Protein AF-A0A7Y2YQD6-F1 (afdb_monomer_lite)

pLDDT: mean 82.51, std 12.45, range [31.7, 95.12]

Structure (mmCIF, N/CA/C/O backbone):
data_AF-A0A7Y2YQD6-F1
#
_entry.id   AF-A0A7Y2YQD6-F1
#
loop_
_atom_site.group_PDB
_atom_site.id
_atom_site.type_symbol
_atom_site.label_atom_id
_atom_site.label_alt_id
_atom_site.label_comp_id
_atom_site.label_asym_id
_atom_site.label_entity_id
_atom_site.label_seq_id
_atom_site.pdbx_PDB_ins_code
_atom_site.Cartn_x
_atom_site.Cartn_y
_atom_site.Cartn_z
_atom_site.occupancy
_atom_site.B_iso_or_equiv
_atom_site.auth_seq_id
_atom_site.auth_comp_id
_atom_site.auth_asym_id
_atom_site.auth_atom_id
_atom_site.pdbx_PDB_model_num
ATOM 1 N N . MET A 1 1 ? -18.599 -18.602 17.089 1.00 35.22 1 MET A N 1
ATOM 2 C CA . MET A 1 1 ? -19.089 -18.409 15.707 1.00 35.22 1 MET A CA 1
ATOM 3 C C . MET A 1 1 ? -18.101 -17.512 14.979 1.00 35.22 1 MET A C 1
ATOM 5 O O . MET A 1 1 ? -18.067 -16.315 15.233 1.00 35.22 1 MET A O 1
ATOM 9 N N . SER A 1 2 ? -17.196 -18.098 14.196 1.00 31.70 2 SER A N 1
ATOM 10 C CA . SER A 1 2 ? -16.178 -17.368 13.439 1.00 31.70 2 SER A CA 1
ATOM 11 C C . SER A 1 2 ? -16.863 -16.565 12.336 1.00 31.70 2 SER A C 1
ATOM 13 O O . SER A 1 2 ? -17.343 -17.120 11.352 1.00 31.70 2 SER A O 1
ATOM 15 N N . SER A 1 3 ? -16.941 -15.246 12.506 1.00 37.91 3 SER A N 1
ATOM 16 C CA . SER A 1 3 ? -17.344 -14.337 11.440 1.00 37.91 3 SER A CA 1
ATOM 17 C C . SER A 1 3 ? -16.271 -14.374 10.352 1.00 37.91 3 SER A C 1
ATOM 19 O O . SER A 1 3 ? -15.302 -13.618 10.373 1.00 37.91 3 SER A O 1
ATOM 21 N N . GLN A 1 4 ? -16.416 -15.304 9.407 1.00 49.41 4 GLN A N 1
ATOM 22 C CA . GLN A 1 4 ? -15.681 -15.279 8.151 1.00 49.41 4 GLN A CA 1
ATOM 23 C C . GLN A 1 4 ? -15.949 -13.911 7.528 1.00 49.41 4 GLN A C 1
ATOM 25 O O . GLN A 1 4 ? -17.069 -13.608 7.111 1.00 49.41 4 GLN A O 1
ATOM 30 N N . SER A 1 5 ? -14.943 -13.034 7.553 1.00 57.31 5 SER A N 1
ATOM 31 C CA . SER A 1 5 ? -15.023 -11.794 6.804 1.00 57.31 5 SER A CA 1
ATOM 32 C C . SER A 1 5 ? -15.232 -12.204 5.354 1.00 57.31 5 SER A C 1
ATOM 34 O O . SER A 1 5 ? -14.427 -12.940 4.789 1.00 57.31 5 SER A O 1
ATOM 36 N N . GLN A 1 6 ? -16.371 -11.811 4.790 1.00 63.56 6 GLN A N 1
ATOM 37 C CA . GLN A 1 6 ? -16.682 -11.991 3.379 1.00 63.56 6 GLN A CA 1
ATOM 38 C C . GLN A 1 6 ? -15.546 -11.341 2.583 1.00 63.56 6 GLN A C 1
ATOM 40 O O . GLN A 1 6 ? -15.498 -10.116 2.439 1.00 63.56 6 GLN A O 1
ATOM 45 N N . ARG A 1 7 ? -14.561 -12.149 2.175 1.00 68.12 7 ARG A N 1
ATOM 46 C CA . ARG A 1 7 ? -13.445 -11.699 1.350 1.00 68.12 7 ARG A CA 1
ATOM 47 C C . ARG A 1 7 ? -14.038 -11.308 0.011 1.00 68.12 7 ARG A C 1
ATOM 49 O O . ARG A 1 7 ? -14.669 -12.122 -0.658 1.00 68.12 7 ARG A O 1
ATOM 56 N N . ILE A 1 8 ? -13.865 -10.047 -0.360 1.00 82.50 8 ILE A N 1
ATOM 57 C CA . ILE A 1 8 ? -14.345 -9.552 -1.643 1.00 82.50 8 ILE A CA 1
ATOM 58 C C . ILE A 1 8 ? -13.290 -9.943 -2.666 1.00 82.50 8 ILE A C 1
ATOM 60 O O . ILE A 1 8 ? -12.329 -9.210 -2.876 1.00 82.50 8 ILE A O 1
ATOM 64 N N . PHE A 1 9 ? -13.472 -11.112 -3.280 1.00 86.75 9 PHE A N 1
ATOM 65 C CA . PHE A 1 9 ? -12.522 -11.673 -4.240 1.00 86.75 9 PHE A CA 1
ATOM 66 C C . PHE A 1 9 ? -12.134 -10.667 -5.334 1.00 86.75 9 PHE A C 1
ATOM 68 O O . PHE A 1 9 ? -10.954 -10.498 -5.623 1.00 86.75 9 PHE A O 1
ATOM 75 N N . GLY A 1 10 ? -13.105 -9.916 -5.868 1.00 86.94 10 GLY A N 1
ATOM 76 C CA . GLY A 1 10 ? -12.837 -8.887 -6.876 1.00 86.94 10 GLY A CA 1
ATOM 77 C C . GLY A 1 10 ? -11.871 -7.797 -6.397 1.00 86.94 10 GLY A C 1
ATOM 78 O O . GLY A 1 10 ? -11.009 -7.368 -7.154 1.00 86.94 10 GLY A O 1
ATOM 79 N N . LEU A 1 11 ? -11.949 -7.393 -5.125 1.00 87.12 11 LEU A N 1
ATOM 80 C CA . LEU A 1 11 ? -11.048 -6.388 -4.556 1.00 87.12 11 LEU A CA 1
ATOM 81 C C . LEU A 1 11 ? -9.614 -6.920 -4.447 1.00 87.12 11 LEU A C 1
ATOM 83 O O . LEU A 1 11 ? -8.660 -6.189 -4.713 1.00 87.12 11 LEU A O 1
ATOM 87 N N . ASP A 1 12 ? -9.468 -8.190 -4.075 1.00 89.81 12 ASP A N 1
ATOM 88 C CA . ASP A 1 12 ? -8.167 -8.846 -3.969 1.00 89.81 12 ASP A CA 1
ATOM 89 C C . ASP A 1 12 ? -7.521 -9.036 -5.350 1.00 89.81 12 ASP A C 1
ATOM 91 O O . ASP A 1 12 ? -6.323 -8.787 -5.492 1.00 89.81 12 ASP A O 1
ATOM 95 N N . VAL A 1 13 ? -8.308 -9.374 -6.380 1.00 92.31 13 VAL A N 1
ATOM 96 C CA . VAL A 1 13 ? -7.832 -9.457 -7.773 1.00 92.31 13 VAL A CA 1
ATOM 97 C C . VAL A 1 13 ? -7.312 -8.105 -8.250 1.00 92.31 13 VAL A C 1
ATOM 99 O O . VAL A 1 13 ? -6.180 -8.028 -8.720 1.00 92.31 13 VAL A O 1
ATOM 102 N N . VAL A 1 14 ? -8.078 -7.023 -8.071 1.00 92.81 14 VAL A N 1
ATOM 103 C CA . VAL A 1 14 ? -7.639 -5.692 -8.522 1.00 92.81 14 VAL A CA 1
ATOM 104 C C . VAL A 1 14 ? -6.385 -5.240 -7.770 1.00 92.81 14 VAL A C 1
ATOM 106 O O . VAL A 1 14 ? -5.477 -4.677 -8.378 1.00 92.81 14 VAL A O 1
ATOM 109 N N . ARG A 1 15 ? -6.270 -5.540 -6.468 1.00 92.56 15 ARG A N 1
ATOM 110 C CA . ARG A 1 15 ? -5.037 -5.269 -5.709 1.00 92.56 15 ARG A CA 1
ATOM 111 C C . ARG A 1 15 ? -3.849 -6.079 -6.225 1.00 92.56 15 ARG A C 1
ATOM 113 O O . ARG A 1 15 ? -2.759 -5.522 -6.318 1.00 92.56 15 ARG A O 1
ATOM 120 N N . ALA A 1 16 ? -4.040 -7.353 -6.562 1.00 93.56 16 ALA A N 1
ATOM 121 C CA . ALA A 1 16 ? -2.983 -8.186 -7.130 1.00 93.56 16 ALA A CA 1
ATOM 122 C C . ALA A 1 16 ? -2.522 -7.655 -8.496 1.00 93.56 16 ALA A C 1
ATOM 124 O O . ALA A 1 16 ? -1.321 -7.515 -8.723 1.00 93.56 16 ALA A O 1
ATOM 125 N N . THR A 1 17 ? -3.459 -7.279 -9.371 1.00 94.31 17 THR A N 1
ATOM 126 C CA . THR A 1 17 ? -3.146 -6.655 -10.664 1.00 94.31 17 THR A CA 1
ATOM 127 C C . THR A 1 17 ? -2.406 -5.331 -10.483 1.00 94.31 17 THR A C 1
ATOM 129 O O . THR A 1 17 ? -1.405 -5.099 -11.156 1.00 94.31 17 THR A O 1
ATOM 132 N N . ALA A 1 18 ? -2.837 -4.492 -9.538 1.00 94.38 18 ALA A N 1
ATOM 133 C CA . ALA A 1 18 ? -2.171 -3.233 -9.223 1.00 94.38 18 ALA A CA 1
ATOM 134 C C . ALA A 1 18 ? -0.719 -3.451 -8.761 1.00 94.38 18 ALA A C 1
ATOM 136 O O . ALA A 1 18 ? 0.189 -2.819 -9.293 1.00 94.38 18 ALA A O 1
ATOM 137 N N . ILE A 1 19 ? -0.473 -4.404 -7.850 1.00 94.69 19 ILE A N 1
ATOM 138 C CA . ILE A 1 19 ? 0.889 -4.767 -7.419 1.00 94.69 19 ILE A CA 1
ATOM 139 C C . ILE A 1 19 ? 1.731 -5.251 -8.606 1.00 94.69 19 ILE A C 1
ATOM 141 O O . ILE A 1 19 ? 2.879 -4.836 -8.737 1.00 94.69 19 ILE A O 1
ATOM 145 N N . LEU A 1 20 ? 1.181 -6.099 -9.482 1.00 94.94 20 LEU A N 1
ATOM 146 C CA . LEU A 1 20 ? 1.909 -6.590 -10.656 1.00 94.94 20 LEU A CA 1
ATOM 147 C C . LEU A 1 20 ? 2.330 -5.451 -11.591 1.00 94.94 20 LEU A C 1
ATOM 149 O O . LEU A 1 20 ? 3.482 -5.422 -12.015 1.00 94.94 20 LEU A O 1
ATOM 153 N N . LEU A 1 21 ? 1.444 -4.487 -11.862 1.00 91.88 21 LEU A N 1
ATOM 154 C CA . LEU A 1 21 ? 1.776 -3.305 -12.666 1.00 91.88 21 LEU A CA 1
ATOM 155 C C . LEU A 1 21 ? 2.911 -2.486 -12.034 1.00 91.88 21 LEU A C 1
ATOM 157 O O . LEU A 1 21 ? 3.845 -2.084 -12.728 1.00 91.88 21 LEU A O 1
ATOM 161 N N . VAL A 1 22 ? 2.872 -2.293 -10.711 1.00 93.25 22 VAL A N 1
ATOM 162 C CA . VAL A 1 22 ? 3.922 -1.581 -9.964 1.00 93.25 22 VAL A CA 1
ATOM 163 C C . VAL A 1 22 ? 5.259 -2.312 -10.052 1.00 93.25 22 VAL A C 1
ATOM 165 O O . VAL A 1 22 ? 6.284 -1.673 -10.296 1.00 93.25 22 VAL A O 1
ATOM 168 N N . LEU A 1 23 ? 5.259 -3.636 -9.873 1.00 94.25 23 LEU A N 1
ATOM 169 C CA . LEU A 1 23 ? 6.468 -4.453 -9.954 1.00 94.25 23 LEU A CA 1
ATOM 170 C C . LEU A 1 23 ? 7.071 -4.412 -11.355 1.00 94.25 23 LEU A C 1
ATOM 172 O O . LEU A 1 23 ? 8.261 -4.146 -11.476 1.00 94.25 23 LEU A O 1
ATOM 176 N N . ILE A 1 24 ? 6.258 -4.588 -12.401 1.00 92.00 24 ILE A N 1
ATOM 177 C CA . ILE A 1 24 ? 6.719 -4.517 -13.795 1.00 92.00 24 ILE A CA 1
ATOM 178 C C . ILE A 1 24 ? 7.341 -3.145 -14.076 1.00 92.00 24 ILE A C 1
ATOM 180 O O . ILE A 1 24 ? 8.453 -3.071 -14.595 1.00 92.00 24 ILE A O 1
ATOM 184 N N . SER A 1 25 ? 6.676 -2.063 -13.665 1.00 91.06 25 SER A N 1
ATOM 185 C CA . SER A 1 25 ? 7.214 -0.705 -13.774 1.00 91.06 25 SER A CA 1
ATOM 186 C C . SER A 1 25 ? 8.576 -0.562 -13.094 1.00 91.06 25 SER A C 1
ATOM 188 O O . SER A 1 25 ? 9.537 -0.135 -13.734 1.00 91.06 25 SER A O 1
ATOM 190 N N . HIS A 1 26 ? 8.704 -0.966 -11.829 1.00 91.38 26 HIS A N 1
ATOM 191 C CA . HIS A 1 26 ? 9.977 -0.871 -11.108 1.00 91.38 26 HIS A CA 1
ATOM 192 C C . HIS A 1 26 ? 11.062 -1.766 -11.719 1.00 91.38 26 HIS A C 1
ATOM 194 O O . HIS A 1 26 ? 12.216 -1.352 -11.804 1.00 91.38 26 HIS A O 1
ATOM 200 N N . SER A 1 27 ? 10.708 -2.953 -12.219 1.00 89.31 27 SER A N 1
ATOM 201 C CA . SER A 1 27 ? 11.639 -3.812 -12.952 1.00 89.31 27 SER A CA 1
ATOM 202 C C . SER A 1 27 ? 12.171 -3.133 -14.215 1.00 89.31 27 SER A C 1
ATOM 204 O O . SER A 1 27 ? 13.362 -3.252 -14.489 1.00 89.31 27 SER A O 1
ATOM 206 N N . THR A 1 28 ? 11.352 -2.375 -14.957 1.00 87.56 28 THR A N 1
ATOM 207 C CA . THR A 1 28 ? 11.855 -1.636 -16.133 1.00 87.56 28 THR A CA 1
ATOM 208 C C . THR A 1 28 ? 12.862 -0.548 -15.766 1.00 87.56 28 THR A C 1
ATOM 210 O O . THR A 1 28 ? 13.843 -0.387 -16.484 1.00 87.56 28 THR A O 1
ATOM 213 N N . ILE A 1 29 ? 12.670 0.138 -14.634 1.00 85.00 29 ILE A N 1
ATOM 214 C CA . ILE A 1 29 ? 13.607 1.155 -14.131 1.00 85.00 29 ILE A CA 1
ATOM 215 C C . ILE A 1 29 ? 14.955 0.515 -13.767 1.00 85.00 29 ILE A C 1
ATOM 217 O O . ILE A 1 29 ? 16.005 1.081 -14.055 1.00 85.00 29 ILE A O 1
ATOM 221 N N . LEU A 1 30 ? 14.932 -0.680 -13.167 1.00 85.25 30 LEU A N 1
ATOM 222 C CA . LEU A 1 30 ? 16.144 -1.394 -12.754 1.00 85.25 30 LEU A CA 1
ATOM 223 C C . LEU A 1 30 ? 16.897 -2.045 -13.924 1.00 85.25 30 LEU A C 1
ATOM 225 O O . LEU A 1 30 ? 18.124 -2.030 -13.940 1.00 85.25 30 LEU A O 1
ATOM 229 N N . ILE A 1 31 ? 16.181 -2.638 -14.885 1.00 86.19 31 ILE A N 1
ATOM 230 C CA . ILE A 1 31 ? 16.785 -3.384 -16.004 1.00 86.19 31 ILE A CA 1
ATOM 231 C C . ILE A 1 31 ? 17.205 -2.440 -17.141 1.00 86.19 31 ILE A C 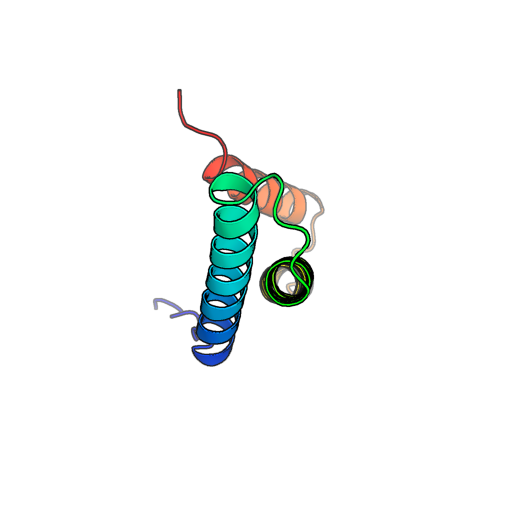1
ATOM 233 O O . ILE A 1 31 ? 18.217 -2.680 -17.798 1.00 86.19 31 ILE A O 1
ATOM 237 N N . PHE A 1 32 ? 16.451 -1.362 -17.373 1.00 84.06 32 PHE A N 1
ATOM 238 C CA . PHE A 1 32 ? 16.660 -0.435 -18.487 1.00 84.06 32 PHE A CA 1
ATOM 239 C C . PHE A 1 32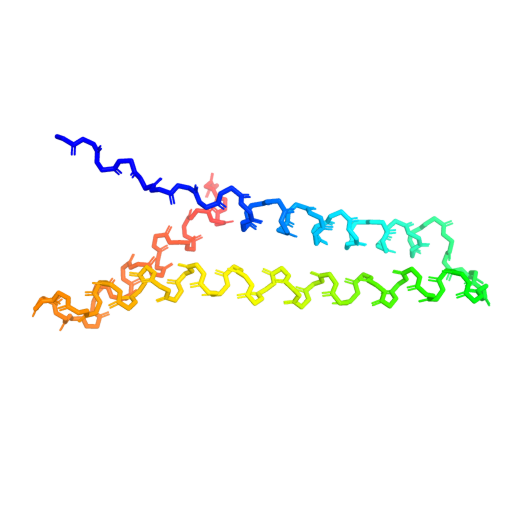 ? 16.745 1.030 -18.019 1.00 84.06 32 PHE A C 1
ATOM 241 O O . PHE A 1 32 ? 15.904 1.844 -18.410 1.00 84.06 32 PHE A O 1
ATOM 248 N N . PRO A 1 33 ? 17.767 1.399 -17.225 1.00 76.44 33 PRO A N 1
ATOM 249 C CA . PRO A 1 33 ? 17.852 2.716 -16.587 1.00 76.44 33 PRO A CA 1
ATOM 250 C C . PRO A 1 33 ? 17.921 3.889 -17.581 1.00 76.44 33 PRO A C 1
ATOM 252 O O . PRO A 1 33 ? 17.346 4.940 -17.327 1.00 76.44 33 PRO A O 1
ATOM 255 N N . GLU A 1 34 ? 18.559 3.699 -18.740 1.00 77.62 34 GLU A N 1
ATOM 256 C CA . GLU A 1 34 ? 18.758 4.745 -19.763 1.00 77.62 34 GLU A CA 1
ATOM 257 C C . GLU A 1 34 ? 17.829 4.591 -20.987 1.00 77.62 34 GLU A C 1
ATOM 259 O O . GLU A 1 34 ? 18.003 5.250 -22.017 1.00 77.62 34 GLU A O 1
ATOM 264 N N . SER A 1 35 ? 16.834 3.697 -20.927 1.00 75.19 35 SER A N 1
ATOM 265 C CA . SER A 1 35 ? 15.939 3.464 -22.067 1.00 75.19 35 SER A CA 1
ATOM 266 C C . SER A 1 35 ? 14.919 4.590 -22.216 1.00 75.19 35 SER A C 1
ATOM 268 O O . SER A 1 35 ? 13.950 4.682 -21.468 1.00 75.19 35 SER A O 1
ATOM 270 N N . LYS A 1 36 ? 15.091 5.412 -23.255 1.00 74.94 36 LYS A N 1
ATOM 271 C CA . LYS A 1 36 ? 14.144 6.471 -23.658 1.00 74.94 36 LYS A CA 1
ATOM 272 C C . LYS A 1 36 ? 13.051 5.979 -24.610 1.00 74.94 36 LYS A C 1
ATOM 274 O O . LYS A 1 36 ? 12.521 6.749 -25.405 1.00 74.94 36 LYS A O 1
ATOM 279 N N . SER A 1 37 ? 12.740 4.685 -24.592 1.00 83.44 37 SER A N 1
ATOM 280 C CA . SER A 1 37 ? 11.682 4.156 -25.452 1.00 83.44 37 SER A CA 1
ATOM 281 C C . SER A 1 37 ? 10.298 4.560 -24.929 1.00 83.44 37 SER A C 1
ATOM 283 O O . SER A 1 37 ? 10.013 4.452 -23.735 1.00 83.44 37 SER A O 1
ATOM 285 N N . ASN A 1 38 ? 9.403 4.966 -25.836 1.00 84.50 38 ASN A N 1
ATOM 286 C CA . ASN A 1 38 ? 8.019 5.328 -25.492 1.00 84.50 38 ASN A CA 1
ATOM 287 C C . ASN A 1 38 ? 7.277 4.184 -24.775 1.00 84.50 38 ASN A C 1
ATOM 289 O O . ASN A 1 38 ? 6.415 4.433 -23.936 1.00 84.50 38 ASN A O 1
ATOM 293 N N . ALA A 1 39 ? 7.633 2.931 -25.077 1.00 84.81 39 ALA A N 1
ATOM 294 C CA . ALA A 1 39 ? 7.070 1.750 -24.431 1.00 84.81 39 ALA A CA 1
ATOM 295 C C . ALA A 1 39 ? 7.466 1.645 -22.948 1.00 84.81 39 ALA A C 1
ATOM 297 O O . ALA A 1 39 ? 6.606 1.394 -22.107 1.00 84.81 39 ALA A O 1
ATOM 298 N N . VAL A 1 40 ? 8.739 1.883 -22.611 1.00 84.94 40 VAL A N 1
ATOM 299 C CA . VAL A 1 40 ? 9.207 1.884 -21.214 1.00 84.94 40 VAL A CA 1
ATOM 300 C C . VAL A 1 40 ? 8.555 3.020 -20.430 1.00 84.94 40 VAL A C 1
ATOM 302 O O . VAL A 1 40 ? 8.079 2.794 -19.320 1.00 84.94 40 VAL A O 1
ATOM 305 N N . PHE A 1 41 ? 8.433 4.207 -21.031 1.00 86.25 41 PHE A N 1
ATOM 306 C CA . PHE A 1 41 ? 7.730 5.326 -20.402 1.00 86.25 41 PHE A CA 1
ATOM 307 C C . PHE A 1 41 ? 6.254 5.003 -20.120 1.00 86.25 41 PHE A C 1
ATOM 309 O O . PHE A 1 41 ? 5.764 5.248 -19.019 1.00 86.25 41 PHE A O 1
ATOM 316 N N . ALA A 1 42 ? 5.552 4.389 -21.080 1.00 87.62 42 ALA A N 1
ATOM 317 C CA . ALA A 1 42 ? 4.168 3.963 -20.886 1.00 87.62 42 ALA A CA 1
ATOM 318 C C . ALA A 1 42 ? 4.038 2.947 -19.739 1.00 87.62 42 ALA A C 1
ATOM 320 O O . ALA A 1 42 ? 3.160 3.090 -18.891 1.00 87.62 42 ALA A O 1
ATOM 321 N N . ILE A 1 43 ? 4.931 1.954 -19.666 1.00 89.00 43 ILE A N 1
ATOM 322 C CA . ILE A 1 43 ? 4.936 0.954 -18.587 1.00 89.00 43 ILE A CA 1
ATOM 323 C C . ILE A 1 43 ? 5.155 1.614 -17.219 1.00 89.00 43 ILE A C 1
ATOM 325 O O . ILE A 1 43 ? 4.453 1.281 -16.264 1.00 89.00 43 ILE A O 1
ATOM 329 N N . GLN A 1 44 ? 6.078 2.574 -17.125 1.00 88.19 44 GLN A N 1
ATOM 330 C CA . GLN A 1 44 ? 6.323 3.317 -15.886 1.00 88.19 44 GLN A CA 1
ATOM 331 C C . GLN A 1 44 ? 5.097 4.129 -15.448 1.00 88.19 44 GLN A C 1
ATOM 333 O O . GLN A 1 44 ? 4.735 4.132 -14.270 1.00 88.19 44 GLN A O 1
ATOM 338 N N . PHE A 1 45 ? 4.406 4.750 -16.405 1.00 89.38 45 PHE A N 1
ATOM 339 C CA . PHE A 1 45 ? 3.160 5.475 -16.160 1.00 89.38 45 PHE A CA 1
ATOM 340 C C . PHE A 1 45 ? 2.011 4.557 -15.706 1.00 89.38 45 PHE A C 1
ATOM 342 O O . PHE A 1 45 ? 1.247 4.895 -14.804 1.00 89.38 45 PHE A O 1
ATOM 349 N N . PHE A 1 46 ? 1.890 3.351 -16.264 1.00 88.75 46 PHE A N 1
ATOM 350 C CA . PHE A 1 46 ? 0.937 2.366 -15.736 1.00 88.75 46 PHE A CA 1
ATOM 351 C C . PHE A 1 46 ? 1.314 1.893 -14.327 1.00 88.75 46 PHE A C 1
ATOM 353 O O . PHE A 1 46 ? 0.429 1.592 -13.523 1.00 88.75 46 PHE A O 1
ATOM 360 N N . GLY A 1 47 ? 2.608 1.869 -14.005 1.00 90.62 47 GLY A N 1
ATOM 361 C CA . GLY A 1 47 ? 3.106 1.621 -12.658 1.00 90.62 47 GLY A CA 1
ATOM 362 C C . GLY A 1 47 ? 2.603 2.632 -11.637 1.00 90.62 47 GLY A C 1
ATOM 363 O O . GLY A 1 47 ? 2.107 2.224 -10.588 1.00 90.62 47 GLY A O 1
ATOM 364 N N . THR A 1 48 ? 2.674 3.933 -11.937 1.00 91.12 48 THR A N 1
ATOM 365 C CA . THR A 1 48 ? 2.182 4.982 -11.026 1.00 91.12 48 THR A CA 1
ATOM 366 C C . THR A 1 48 ? 0.676 4.873 -10.803 1.00 91.12 48 THR A C 1
ATOM 368 O O . THR A 1 48 ? 0.230 4.883 -9.658 1.00 91.12 48 THR A O 1
ATOM 371 N N . ILE A 1 49 ? -0.098 4.620 -11.86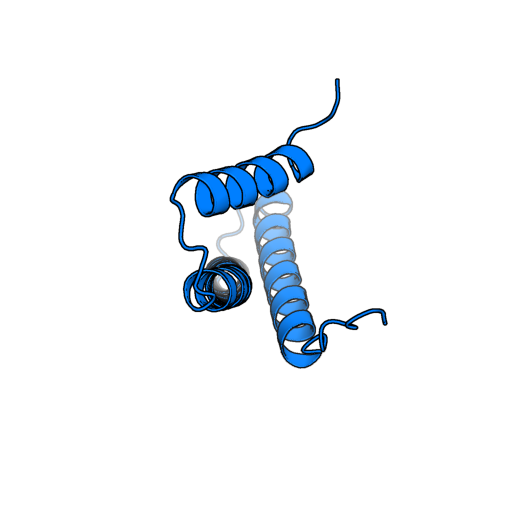3 1.00 93.56 49 ILE A N 1
ATOM 372 C CA . ILE A 1 49 ? -1.539 4.337 -11.745 1.00 93.56 49 ILE A CA 1
ATOM 373 C C . ILE A 1 49 ? -1.790 3.095 -10.871 1.00 93.56 49 ILE A C 1
ATOM 375 O O . ILE A 1 49 ? -2.711 3.077 -10.053 1.00 93.56 49 ILE A O 1
ATOM 379 N N . GLY A 1 50 ? -0.965 2.053 -11.010 1.00 92.25 50 GLY A N 1
ATOM 380 C CA . GLY A 1 50 ? -1.029 0.859 -10.169 1.00 92.25 50 GLY A CA 1
ATOM 381 C C . GLY A 1 50 ? -0.841 1.173 -8.681 1.00 92.25 50 GLY A C 1
ATOM 382 O O . GLY A 1 50 ? -1.581 0.644 -7.849 1.00 92.25 50 GLY A O 1
ATOM 383 N N . VAL A 1 51 ? 0.088 2.071 -8.336 1.00 94.06 51 VAL A N 1
ATOM 384 C CA . VAL A 1 51 ? 0.275 2.543 -6.953 1.00 94.06 51 VAL A CA 1
ATOM 385 C C . VAL A 1 51 ? -1.003 3.213 -6.445 1.00 94.06 51 VAL A C 1
ATOM 387 O O . VAL A 1 51 ? -1.509 2.825 -5.389 1.00 94.06 51 VAL A O 1
ATOM 390 N N . ASP A 1 52 ? -1.568 4.146 -7.211 1.00 95.12 52 ASP A N 1
ATOM 391 C CA . ASP A 1 52 ? -2.772 4.887 -6.816 1.00 95.12 52 ASP A CA 1
ATOM 392 C C . ASP A 1 52 ? -3.962 3.951 -6.574 1.00 95.12 52 ASP A C 1
ATOM 394 O O . ASP A 1 52 ? -4.603 4.002 -5.519 1.00 95.12 52 ASP A O 1
ATOM 398 N N . ILE A 1 53 ? -4.214 3.020 -7.501 1.00 93.19 53 ILE A N 1
ATOM 399 C CA . ILE A 1 53 ? -5.275 2.012 -7.365 1.00 93.19 53 ILE A CA 1
ATOM 400 C C . ILE A 1 53 ? -5.045 1.162 -6.109 1.00 93.19 53 ILE A C 1
ATOM 402 O O . ILE A 1 53 ? -5.973 0.938 -5.324 1.00 93.19 53 ILE A O 1
ATOM 406 N N . PHE A 1 54 ? -3.815 0.700 -5.878 1.00 93.94 54 PHE A N 1
ATOM 407 C CA . PHE A 1 54 ? -3.495 -0.119 -4.712 1.00 93.94 54 PHE A CA 1
ATOM 408 C C . PHE A 1 54 ? -3.736 0.627 -3.392 1.00 93.94 54 PHE A C 1
ATOM 410 O O . PHE A 1 54 ? -4.318 0.052 -2.458 1.00 93.94 54 PHE A O 1
ATOM 417 N N . PHE A 1 55 ? -3.323 1.895 -3.307 1.00 91.75 55 PHE A N 1
ATOM 418 C CA . PHE A 1 55 ? -3.518 2.728 -2.121 1.00 91.75 55 PHE A CA 1
ATOM 419 C C . PHE A 1 55 ? -4.994 3.035 -1.873 1.00 91.75 55 PHE A C 1
ATOM 421 O O . PHE A 1 55 ? -5.457 2.854 -0.744 1.00 91.75 55 PHE A O 1
ATOM 428 N N . VAL A 1 56 ? -5.753 3.410 -2.907 1.00 93.69 56 VAL A N 1
ATOM 429 C CA . VAL A 1 56 ? -7.191 3.699 -2.789 1.00 93.69 56 VAL A CA 1
ATOM 430 C C . VAL A 1 56 ? -7.964 2.465 -2.325 1.00 93.69 56 VAL A C 1
ATOM 432 O O . VAL A 1 56 ? -8.755 2.556 -1.385 1.00 93.69 56 VAL A O 1
ATOM 435 N N . LEU A 1 57 ? -7.709 1.289 -2.905 1.00 91.06 57 LEU A N 1
ATOM 436 C CA . LEU A 1 57 ? -8.410 0.055 -2.523 1.00 91.06 57 LEU A CA 1
ATOM 437 C C . LEU A 1 57 ? -8.034 -0.420 -1.118 1.00 91.06 57 LEU A C 1
ATOM 439 O O . LEU A 1 57 ? -8.895 -0.870 -0.353 1.00 91.06 57 LEU A O 1
ATOM 443 N N . SER A 1 58 ? -6.756 -0.302 -0.756 1.00 88.31 58 SER A N 1
ATOM 444 C CA . SER A 1 58 ? -6.298 -0.616 0.598 1.00 88.31 58 SER A CA 1
ATOM 445 C C . SER A 1 58 ? -6.920 0.346 1.613 1.00 88.31 58 SER A C 1
ATOM 447 O O . SER A 1 58 ? -7.428 -0.101 2.642 1.00 88.31 58 SER A O 1
ATOM 449 N N . GLY A 1 59 ? -6.962 1.643 1.300 1.00 89.31 59 GLY A N 1
ATOM 450 C CA . GLY A 1 59 ? -7.616 2.675 2.101 1.00 89.31 59 GLY A CA 1
ATOM 451 C C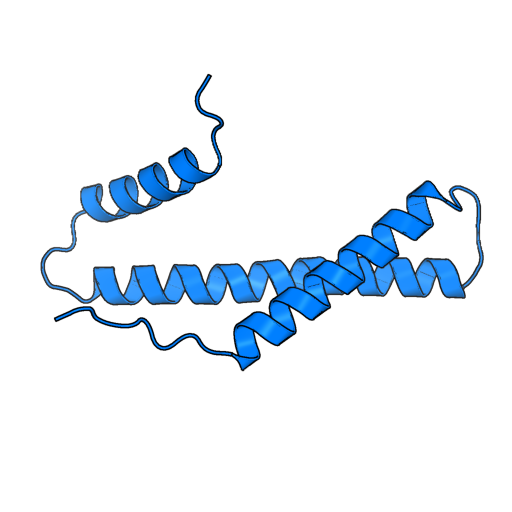 . GLY A 1 59 ? -9.117 2.438 2.254 1.00 89.31 59 GLY A C 1
ATOM 452 O O . GLY A 1 59 ? -9.622 2.480 3.373 1.00 89.31 59 GLY A O 1
ATOM 453 N N . TYR A 1 60 ? -9.817 2.083 1.175 1.00 90.00 60 TYR A N 1
ATOM 454 C CA . TYR A 1 60 ? -11.239 1.733 1.195 1.00 90.00 60 TYR A CA 1
ATOM 455 C C . TYR A 1 60 ? -11.535 0.574 2.158 1.00 90.00 60 TYR A C 1
ATOM 457 O O . TYR A 1 60 ? -12.443 0.662 2.989 1.00 90.00 60 TYR A O 1
ATOM 465 N N . LEU A 1 61 ? -10.738 -0.499 2.107 1.00 86.69 61 LEU A N 1
ATOM 466 C CA . LEU A 1 61 ? -10.919 -1.653 2.990 1.00 86.69 61 LEU A CA 1
ATOM 467 C C . LEU A 1 61 ? -10.685 -1.287 4.464 1.00 86.69 61 LEU A C 1
ATOM 469 O O . LEU A 1 61 ? -11.460 -1.684 5.334 1.00 86.69 61 LEU A O 1
ATOM 473 N N . ILE A 1 62 ? -9.630 -0.516 4.745 1.00 85.94 62 ILE A N 1
ATOM 474 C CA . ILE A 1 62 ? -9.297 -0.041 6.097 1.00 85.94 62 ILE A CA 1
ATOM 475 C C . ILE A 1 62 ? -10.385 0.889 6.624 1.00 85.94 62 ILE A C 1
ATOM 477 O O . ILE A 1 62 ? -10.869 0.695 7.738 1.00 85.94 62 ILE A O 1
ATOM 481 N N . GLY A 1 63 ? -10.782 1.866 5.812 1.00 87.75 63 GLY A N 1
ATOM 482 C CA . GLY A 1 63 ? -11.790 2.863 6.140 1.00 87.75 63 GLY A CA 1
ATOM 483 C C . GLY A 1 63 ? -13.139 2.224 6.431 1.00 87.75 63 GLY A C 1
ATOM 484 O O . GLY A 1 63 ? -13.773 2.573 7.418 1.00 87.75 63 GLY A O 1
ATOM 485 N N . ARG A 1 64 ? -13.546 1.207 5.662 1.00 86.50 64 ARG A N 1
ATOM 486 C CA . ARG A 1 64 ? -14.781 0.457 5.932 1.00 86.50 64 ARG A CA 1
ATOM 487 C C . ARG A 1 64 ? -14.739 -0.286 7.269 1.00 86.50 64 ARG A C 1
ATOM 489 O O . ARG A 1 64 ? -15.742 -0.307 7.980 1.00 86.50 64 ARG A O 1
ATOM 496 N N . ILE A 1 65 ? -13.603 -0.899 7.614 1.00 84.06 65 ILE A N 1
ATOM 497 C CA . ILE A 1 65 ? -13.424 -1.563 8.917 1.00 84.06 65 ILE A CA 1
ATOM 498 C C . ILE A 1 65 ? -13.515 -0.529 10.042 1.00 84.06 65 ILE A C 1
ATOM 500 O O . ILE A 1 65 ? -14.223 -0.767 11.019 1.00 84.06 65 ILE A O 1
ATOM 504 N N . LEU A 1 66 ? -12.858 0.620 9.871 1.00 84.25 66 LEU A N 1
ATOM 505 C CA . LEU A 1 66 ? -12.880 1.707 10.841 1.00 84.25 66 LEU A CA 1
ATOM 506 C C . LEU A 1 66 ? -14.300 2.259 11.016 1.00 84.25 66 LEU A C 1
ATOM 508 O O . LEU A 1 66 ? -14.802 2.259 12.129 1.00 84.25 66 LEU A O 1
ATOM 512 N N . LEU A 1 67 ? -14.989 2.631 9.935 1.00 84.38 67 LEU A N 1
ATOM 513 C CA . LEU A 1 67 ? -16.367 3.141 9.967 1.00 84.38 67 LEU A CA 1
ATOM 514 C C . LEU A 1 67 ? -17.331 2.168 10.650 1.00 84.38 67 LEU A C 1
ATOM 516 O O . LEU A 1 67 ? -18.155 2.586 11.458 1.00 84.38 67 LEU A O 1
ATOM 520 N N . LYS A 1 68 ? -17.188 0.861 10.402 1.00 83.38 68 LYS A N 1
ATOM 521 C CA . LYS A 1 68 ? -17.990 -0.158 11.090 1.00 83.38 68 LYS A CA 1
ATOM 522 C C . LYS A 1 68 ? -17.734 -0.175 12.603 1.00 83.38 68 LYS A C 1
ATOM 524 O O . LYS A 1 68 ? -18.675 -0.372 13.361 1.00 83.38 68 LYS A O 1
ATOM 529 N N . GLN A 1 69 ? -16.488 0.030 13.036 1.00 78.38 69 GLN A N 1
ATOM 530 C CA . GLN A 1 69 ? -16.136 0.151 14.456 1.00 78.38 69 GLN A CA 1
ATOM 531 C C . GLN A 1 69 ? -16.599 1.480 15.070 1.00 78.38 69 GLN A C 1
ATOM 533 O O . GLN A 1 69 ? -16.941 1.510 16.248 1.00 78.38 69 GLN A O 1
ATOM 538 N N . LEU A 1 70 ? -16.634 2.560 14.285 1.00 79.19 70 LEU A N 1
ATOM 539 C CA . LEU A 1 70 ? -17.140 3.869 14.711 1.00 79.19 70 LEU A CA 1
ATOM 540 C C . LEU A 1 70 ? -18.656 3.857 14.947 1.00 79.19 70 LEU A C 1
ATOM 542 O O . LEU A 1 70 ? -19.146 4.568 15.814 1.00 79.19 70 LEU A O 1
ATOM 546 N N . GLN A 1 71 ? -19.395 3.059 14.174 1.00 80.94 71 GLN A N 1
ATOM 547 C CA . GLN A 1 71 ? -20.853 2.972 14.269 1.00 80.94 71 GLN A CA 1
ATOM 548 C C . GLN A 1 71 ? -21.332 2.152 15.484 1.00 80.94 71 GLN A C 1
ATOM 550 O O . GLN A 1 71 ? -22.485 2.264 15.895 1.00 80.94 71 GLN A O 1
ATOM 555 N N . THR A 1 72 ? -20.464 1.328 16.075 1.00 76.06 72 THR A N 1
ATOM 556 C CA . THR A 1 72 ? -20.722 0.678 17.367 1.00 76.06 72 THR A CA 1
ATOM 557 C C . THR A 1 72 ? -20.586 1.682 18.516 1.00 76.06 72 THR A C 1
ATOM 559 O O . THR A 1 72 ? -19.619 2.432 18.567 1.00 76.06 72 THR A O 1
ATOM 562 N N . GLN A 1 73 ? -21.550 1.667 19.444 1.00 62.12 73 GLN A N 1
ATOM 563 C CA . GLN A 1 73 ? -21.778 2.663 20.511 1.00 62.12 73 GLN A CA 1
ATOM 564 C C . GLN A 1 73 ? -20.580 2.907 21.465 1.00 62.12 73 GLN A C 1
ATOM 566 O O . GLN A 1 73 ? -20.551 3.919 22.156 1.00 62.12 73 GLN A O 1
ATOM 571 N N . ASP A 1 74 ? -19.554 2.047 21.458 1.00 65.19 74 ASP A N 1
ATOM 572 C CA . ASP A 1 74 ? -18.303 2.200 22.222 1.00 65.19 74 ASP A CA 1
ATOM 573 C C . ASP A 1 74 ? -17.238 3.013 21.456 1.00 65.19 74 ASP A C 1
ATOM 575 O O . ASP A 1 74 ? -16.080 2.598 21.278 1.00 65.19 74 ASP A O 1
ATOM 579 N N . PHE A 1 75 ? -17.622 4.187 20.955 1.00 65.38 75 PHE A N 1
ATOM 580 C CA . PHE A 1 75 ? -16.708 5.071 20.242 1.00 65.38 75 PHE A CA 1
ATOM 581 C C . PHE A 1 75 ? -15.781 5.803 21.226 1.00 65.38 75 PHE A C 1
ATOM 583 O O . PHE A 1 75 ? -16.125 6.825 21.812 1.00 65.38 75 PHE A O 1
ATOM 590 N N . SER A 1 76 ? -14.564 5.285 21.394 1.00 75.56 76 SER A N 1
ATOM 591 C CA . SER A 1 76 ? -13.481 5.967 22.107 1.00 75.56 76 SER A CA 1
ATOM 592 C C . SER A 1 76 ? -12.285 6.165 21.182 1.00 75.56 76 SER A C 1
ATOM 594 O O . SER A 1 76 ? -11.879 5.234 20.482 1.00 75.56 76 SER A O 1
ATOM 596 N N . PHE A 1 77 ? -11.647 7.340 21.232 1.00 77.62 77 PHE A N 1
ATOM 597 C CA . PHE A 1 77 ? -10.377 7.607 20.536 1.00 77.62 77 PHE A CA 1
ATOM 598 C C . PHE A 1 77 ? -9.309 6.541 20.837 1.00 77.62 77 PHE A C 1
ATOM 600 O O . PHE A 1 77 ? -8.502 6.212 19.967 1.00 77.62 77 PHE A O 1
ATOM 607 N N . LYS A 1 78 ? -9.355 5.927 22.029 1.00 80.19 78 LYS A N 1
ATOM 608 C CA . LYS A 1 78 ? -8.486 4.805 22.414 1.00 80.19 78 LYS A CA 1
ATOM 609 C C . LYS A 1 78 ? -8.657 3.582 21.505 1.00 80.19 78 LYS A C 1
ATOM 611 O O . LYS A 1 78 ? -7.664 2.941 21.176 1.00 80.19 78 LYS A O 1
ATOM 616 N N . ASN A 1 79 ? -9.875 3.288 21.044 1.00 79.44 79 ASN A N 1
ATOM 617 C CA . ASN A 1 79 ? -10.159 2.143 20.170 1.00 79.44 79 ASN A CA 1
ATOM 618 C C . ASN A 1 79 ? -9.575 2.343 18.767 1.00 79.44 79 ASN A C 1
ATOM 620 O O . ASN A 1 79 ? -9.032 1.402 18.184 1.00 79.44 79 ASN A O 1
ATOM 624 N N . VAL A 1 80 ? -9.616 3.579 18.259 1.00 81.12 80 VAL A N 1
ATOM 625 C CA . VAL A 1 80 ? -8.985 3.958 16.986 1.00 81.12 80 VAL A CA 1
ATOM 626 C C . VAL A 1 80 ? -7.464 3.870 17.105 1.00 81.12 80 VAL A C 1
ATOM 628 O O . VAL A 1 80 ? -6.824 3.202 16.295 1.00 81.12 80 VAL A O 1
ATOM 631 N N . LEU A 1 81 ? -6.879 4.459 18.153 1.00 83.38 81 LEU A N 1
ATOM 632 C CA . LEU A 1 81 ? -5.437 4.384 18.423 1.00 83.38 81 LEU A CA 1
ATOM 633 C C . LEU A 1 81 ? -4.961 2.928 18.531 1.00 83.38 81 LEU A C 1
ATOM 635 O O . LEU A 1 81 ? -3.993 2.537 17.887 1.00 83.38 81 LEU A O 1
ATOM 639 N N . TYR A 1 82 ? -5.700 2.091 19.257 1.00 84.62 82 TYR A N 1
ATOM 640 C CA . TYR A 1 82 ? -5.402 0.668 19.403 1.00 84.62 82 TYR A CA 1
ATOM 641 C C . TYR A 1 82 ? -5.554 -0.129 18.092 1.00 84.62 82 TYR A C 1
ATOM 643 O O . TYR A 1 82 ? -4.848 -1.119 17.868 1.00 84.62 82 TYR A O 1
ATOM 651 N N . PHE A 1 83 ? -6.452 0.282 17.192 1.00 84.38 83 PHE A N 1
ATOM 652 C CA . PHE A 1 83 ? -6.532 -0.265 15.835 1.00 84.38 83 PHE A CA 1
ATOM 653 C C . PHE A 1 83 ? -5.278 0.071 15.012 1.00 84.38 83 PHE A C 1
ATOM 655 O O . PHE A 1 83 ? -4.686 -0.835 14.419 1.00 84.38 83 PHE A O 1
ATOM 662 N N . TRP A 1 84 ? -4.841 1.335 15.019 1.00 84.44 84 TRP A N 1
ATOM 663 C CA . TRP A 1 84 ? -3.643 1.783 14.298 1.00 84.44 84 TRP A CA 1
ATOM 664 C C . TRP A 1 84 ? -2.366 1.140 14.834 1.00 84.44 84 TRP A C 1
ATOM 666 O O . TRP A 1 84 ? -1.594 0.593 14.049 1.00 84.44 84 TRP A O 1
ATOM 676 N N . ILE A 1 85 ? -2.203 1.108 16.160 1.00 86.19 85 ILE A N 1
ATOM 677 C CA . ILE A 1 85 ? -1.073 0.472 16.846 1.00 86.19 85 ILE A CA 1
ATOM 678 C C . ILE A 1 85 ? -0.946 -0.989 16.412 1.00 86.19 85 ILE A C 1
ATOM 680 O O . ILE A 1 85 ? 0.092 -1.390 15.897 1.00 86.19 85 ILE A O 1
ATOM 684 N N . ARG A 1 86 ? -2.016 -1.788 16.512 1.00 84.19 86 ARG A N 1
ATOM 685 C CA . ARG A 1 86 ? -1.971 -3.198 16.081 1.00 84.19 86 ARG A CA 1
ATOM 686 C C . ARG A 1 86 ? -1.642 -3.366 14.606 1.00 84.19 86 ARG A C 1
ATOM 688 O O . ARG A 1 86 ? -1.070 -4.383 14.226 1.00 84.19 86 ARG A O 1
ATOM 695 N N . ARG A 1 87 ? -2.035 -2.411 13.765 1.00 84.56 87 ARG A N 1
ATOM 696 C CA . ARG A 1 87 ? -1.731 -2.454 12.337 1.00 84.56 87 ARG A CA 1
ATOM 697 C C . ARG A 1 87 ? -0.259 -2.139 12.069 1.00 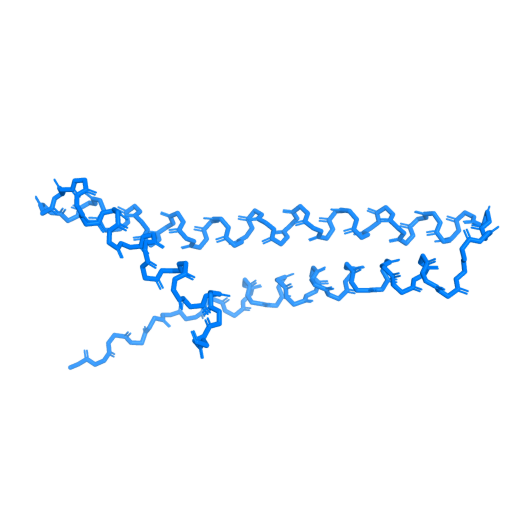84.56 87 ARG A C 1
ATOM 699 O O . ARG A 1 87 ? 0.341 -2.838 11.263 1.00 84.56 87 ARG A O 1
ATOM 706 N N . TRP A 1 88 ? 0.313 -1.171 12.781 1.00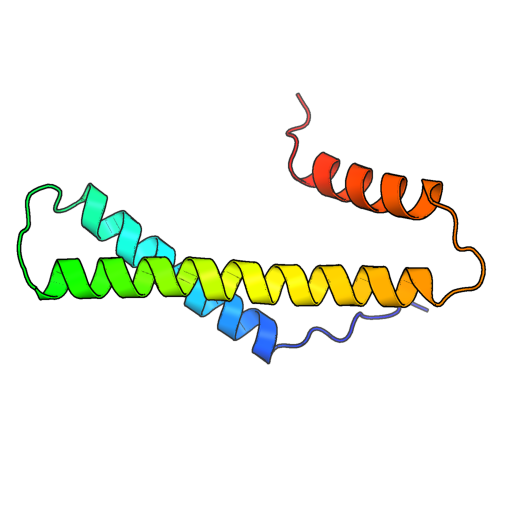 84.88 88 TRP A N 1
ATOM 707 C CA . TRP A 1 88 ? 1.737 -0.823 12.725 1.00 84.88 88 TRP A CA 1
ATOM 708 C C . TRP A 1 88 ? 2.636 -1.921 13.301 1.00 84.88 88 TRP A C 1
ATOM 710 O O . TRP A 1 88 ? 3.657 -2.253 12.709 1.00 84.88 88 TRP A O 1
ATOM 720 N N . PHE A 1 89 ? 2.226 -2.564 14.396 1.00 83.50 89 PHE A N 1
ATOM 721 C CA . PHE A 1 89 ? 2.958 -3.699 14.970 1.00 83.50 89 PHE A CA 1
ATOM 722 C C . PHE A 1 89 ? 2.991 -4.936 14.058 1.00 83.50 89 PHE A C 1
ATOM 724 O O . PHE A 1 89 ? 3.834 -5.800 14.252 1.00 83.50 89 PHE A O 1
ATOM 731 N N . ARG A 1 90 ? 2.118 -5.040 13.044 1.00 78.19 90 ARG A N 1
ATOM 732 C CA . ARG A 1 90 ? 2.231 -6.093 12.015 1.00 78.19 90 ARG A CA 1
ATOM 733 C C . ARG A 1 90 ? 3.279 -5.787 10.944 1.00 78.19 90 ARG A C 1
ATOM 735 O O . ARG A 1 90 ? 3.656 -6.698 10.218 1.00 78.19 90 ARG A O 1
ATOM 742 N N . THR A 1 91 ? 3.686 -4.527 10.798 1.00 79.75 91 THR A N 1
ATOM 743 C CA . THR A 1 91 ? 4.687 -4.088 9.812 1.00 79.75 91 THR A CA 1
ATOM 744 C C . THR A 1 91 ? 6.050 -3.811 10.438 1.00 79.75 91 THR A C 1
ATOM 746 O O . THR A 1 91 ? 7.050 -3.847 9.730 1.00 79.75 91 THR A O 1
ATOM 749 N N . LEU A 1 92 ? 6.099 -3.541 11.745 1.00 80.56 92 LEU A N 1
ATOM 750 C CA . LEU A 1 92 ? 7.341 -3.457 12.508 1.00 80.56 92 LEU A CA 1
ATOM 751 C C . LEU A 1 92 ? 7.918 -4.862 12.706 1.00 80.56 92 LEU A C 1
ATOM 753 O O . LEU A 1 92 ? 7.205 -5.738 13.203 1.00 80.56 92 LEU A O 1
ATOM 757 N N . PRO A 1 93 ? 9.182 -5.101 12.339 1.00 68.81 93 PRO A N 1
ATOM 758 C CA . PRO A 1 93 ? 9.796 -6.386 12.610 1.00 68.81 93 PRO A CA 1
ATOM 759 C C . PRO A 1 93 ? 10.063 -6.533 14.110 1.00 68.81 93 PRO A C 1
ATOM 761 O O . PRO A 1 93 ? 10.423 -5.577 14.793 1.00 68.81 93 PRO A O 1
ATOM 764 N N . ASN A 1 94 ? 9.850 -7.744 14.614 1.00 65.31 94 ASN A N 1
ATOM 765 C CA . ASN A 1 94 ? 10.105 -8.095 16.003 1.00 65.31 94 ASN A CA 1
ATOM 766 C C . ASN A 1 94 ? 11.584 -8.474 16.144 1.00 65.31 94 ASN A C 1
ATOM 768 O O . ASN A 1 94 ? 11.921 -9.651 16.009 1.00 65.31 94 ASN A O 1
ATOM 772 N N . TYR A 1 95 ? 12.450 -7.479 16.323 1.00 65.25 95 TYR A N 1
ATOM 773 C CA . TYR A 1 95 ? 13.835 -7.671 16.760 1.00 65.25 95 TYR A CA 1
ATOM 774 C C . TYR A 1 95 ? 14.019 -7.123 18.171 1.00 65.25 95 TYR A C 1
ATOM 776 O O . TYR A 1 95 ? 13.453 -6.041 18.449 1.00 65.25 95 TYR A O 1
#

Secondary structure (DSSP, 8-state):
--------HHHHHHHHHHHHHHHHHHHHHHH-TT---HHHHHHHHHHHHHHHHHHHHHHHHHHHHHHHHHSSS---HHHHHHHHHHHHTTTS---

Foldseek 3Di:
DDPPPPPPVVLVVLLVVLVVLLVQLVVLCVVPVPDPDPVNVVSVVSNVVSVVSNVVSVCVVVVVVVVVVCPPPPDDPVVVVVVVVVVVVVVDDDD

Sequence (95 aa):
MSSQSQRIFGLDVVRATAILLVLISHSTILIFPESKSNAVFAIQFFGTIGVDIFFVLSGYLIGRILLKQLQTQDFSFKNVLYFWIRRWFRTLPNY

Radius of gyration: 18.46 Å; chains: 1; bounding box: 40×26×48 Å